Protein AF-A0A3C0VPL5-F1 (afdb_monomer)

Nearest PDB structures (foldseek):
  8ia0-assembly1_LR  TM=3.038E-01  e=7.362E+00  Thermochaetoides thermophila DSM 1495

Solvent-accessible surface area (backbone atoms only — not comparable to full-atom values): 7145 Å² total; per-residue (Å²): 137,87,88,87,83,89,86,77,88,81,82,85,89,83,83,65,52,64,74,54,61,60,71,57,51,51,52,33,36,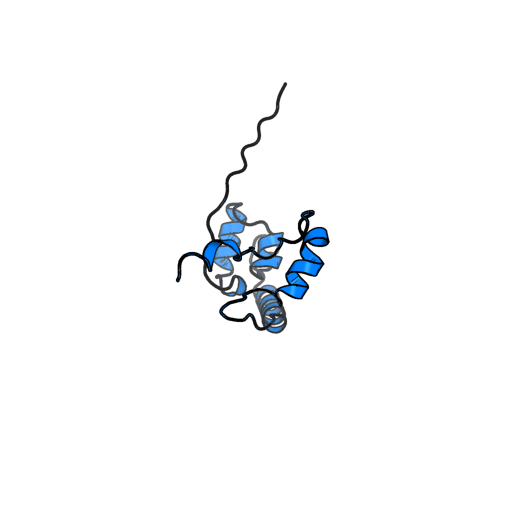78,67,68,77,34,51,74,64,50,34,36,75,60,34,25,34,38,71,55,97,91,38,76,39,63,70,59,17,52,52,43,36,52,51,54,58,71,70,52,73,89,73,62,97,73,77,85,72,71,58,71,70,56,52,41,71,42,28,39,82,77,71,74,40,78,54,83,75,80,87,82,56,77,80,65,65,71,79,79,121

pLDDT: mean 90.23, std 11.05, range [39.78, 98.56]

Structure (mmCIF, N/CA/C/O backbone):
data_AF-A0A3C0VPL5-F1
#
_entry.id   AF-A0A3C0VPL5-F1
#
loop_
_atom_site.group_PDB
_atom_site.id
_atom_site.type_symbol
_atom_site.label_atom_id
_atom_site.label_alt_id
_atom_site.label_comp_id
_atom_site.label_asym_id
_atom_site.label_entity_id
_atom_site.label_seq_id
_atom_site.pdbx_PDB_ins_code
_atom_site.Cartn_x
_atom_site.Cartn_y
_atom_site.Cartn_z
_atom_site.occupancy
_atom_site.B_iso_or_equiv
_atom_site.auth_seq_id
_atom_site.auth_comp_id
_atom_site.auth_asym_id
_atom_site.auth_atom_id
_atom_site.pdbx_PDB_model_num
ATOM 1 N N . GLY A 1 1 ? 23.841 10.858 24.682 1.00 82.88 1 GLY A N 1
ATOM 2 C CA . GLY A 1 1 ? 23.322 9.485 24.765 1.00 82.88 1 GLY A CA 1
ATOM 3 C C . GLY A 1 1 ? 22.761 9.157 23.408 1.00 82.88 1 GLY A C 1
ATOM 4 O O . GLY A 1 1 ? 22.145 10.043 22.826 1.00 82.88 1 GLY A O 1
ATOM 5 N N . ASP A 1 2 ? 23.015 7.952 22.909 1.00 91.94 2 ASP A N 1
ATOM 6 C CA . ASP A 1 2 ? 22.796 7.619 21.497 1.00 91.94 2 ASP A CA 1
ATOM 7 C C . ASP A 1 2 ? 21.464 6.882 21.301 1.00 91.94 2 ASP A C 1
ATOM 9 O O . ASP A 1 2 ? 21.015 6.151 22.185 1.00 91.94 2 ASP A O 1
ATOM 13 N N . PHE A 1 3 ? 20.825 7.085 20.146 1.00 91.38 3 PHE A N 1
ATOM 14 C CA . PHE A 1 3 ? 19.572 6.434 19.762 1.00 91.38 3 PHE A CA 1
ATOM 15 C C . PHE A 1 3 ? 19.849 5.390 18.678 1.00 91.38 3 PHE A C 1
ATOM 17 O O . PHE A 1 3 ? 20.333 5.732 17.600 1.00 91.38 3 PHE A O 1
ATOM 24 N N . LEU A 1 4 ? 19.536 4.124 18.960 1.00 88.00 4 LEU A N 1
ATOM 25 C CA . LEU A 1 4 ? 19.576 3.047 17.972 1.00 88.00 4 LEU A CA 1
ATOM 26 C C . LEU A 1 4 ? 18.149 2.684 17.549 1.00 88.00 4 LEU A C 1
ATOM 28 O O . LEU A 1 4 ? 17.303 2.404 18.396 1.00 88.00 4 LEU A O 1
ATOM 32 N N . SER A 1 5 ? 17.912 2.652 16.237 1.00 92.62 5 SER A N 1
ATOM 33 C CA . SER A 1 5 ? 16.656 2.219 15.620 1.00 92.62 5 SER A CA 1
ATOM 34 C C . SER A 1 5 ? 16.910 1.023 14.710 1.00 92.62 5 SER A C 1
ATOM 36 O O . SER A 1 5 ? 17.849 1.038 13.913 1.00 92.62 5 SER A O 1
ATOM 38 N N . PHE A 1 6 ? 16.066 -0.001 14.822 1.00 87.88 6 PHE A N 1
ATOM 39 C CA . PHE A 1 6 ? 16.106 -1.185 13.972 1.00 87.88 6 PHE A CA 1
ATOM 40 C C . PHE A 1 6 ? 14.897 -1.170 13.043 1.00 87.88 6 PHE A C 1
ATOM 42 O O . PHE A 1 6 ? 13.758 -1.200 13.501 1.00 87.88 6 PHE A O 1
ATOM 49 N N . ASN A 1 7 ? 15.158 -1.145 11.739 1.00 91.19 7 ASN A N 1
ATOM 50 C CA . ASN A 1 7 ? 14.143 -1.280 10.704 1.00 91.19 7 ASN A CA 1
ATOM 51 C C . ASN A 1 7 ? 14.474 -2.525 9.873 1.00 91.19 7 ASN A C 1
ATOM 53 O O . ASN A 1 7 ? 15.528 -2.583 9.239 1.00 91.19 7 ASN A O 1
ATOM 57 N N . THR A 1 8 ? 13.611 -3.537 9.930 1.00 92.56 8 THR A N 1
ATOM 58 C CA . THR A 1 8 ? 13.779 -4.794 9.191 1.00 92.56 8 THR A CA 1
ATOM 59 C C . THR A 1 8 ? 12.762 -4.883 8.062 1.00 92.56 8 THR A C 1
ATOM 61 O O . THR A 1 8 ? 11.631 -4.426 8.204 1.00 92.56 8 THR A O 1
ATOM 64 N N . GLY A 1 9 ? 13.138 -5.519 6.952 1.00 89.94 9 GLY A N 1
ATOM 65 C CA . GLY A 1 9 ? 12.222 -5.750 5.835 1.00 89.94 9 GLY A CA 1
ATOM 66 C C . GLY A 1 9 ? 11.065 -6.688 6.200 1.00 89.94 9 GLY A C 1
ATOM 67 O O . GLY A 1 9 ? 11.233 -7.612 6.997 1.00 89.94 9 GLY A O 1
ATOM 68 N N . GLY A 1 10 ? 9.899 -6.450 5.597 1.00 89.44 10 GLY A N 1
ATOM 69 C CA . GLY A 1 10 ? 8.753 -7.362 5.632 1.00 89.44 10 GLY A CA 1
ATOM 70 C C . GLY A 1 10 ? 8.778 -8.398 4.499 1.00 89.44 10 GLY A C 1
ATOM 71 O O . GLY A 1 10 ? 9.699 -8.435 3.684 1.00 89.44 10 GLY A O 1
ATOM 72 N N . GLY A 1 11 ? 7.743 -9.240 4.438 1.00 93.06 11 GLY A N 1
ATOM 73 C CA . GLY A 1 11 ? 7.507 -10.155 3.315 1.00 93.06 11 GLY A CA 1
ATOM 74 C C . GLY A 1 11 ? 6.753 -9.496 2.152 1.00 93.06 11 GLY A C 1
ATOM 75 O O . GLY A 1 11 ? 6.134 -8.447 2.316 1.00 93.06 11 GLY A O 1
ATOM 76 N N . GLY A 1 12 ? 6.777 -10.131 0.976 1.00 91.81 12 GLY A N 1
ATOM 77 C CA . GLY A 1 12 ? 5.980 -9.710 -0.182 1.00 91.81 12 GLY A CA 1
ATOM 78 C C . GLY A 1 12 ? 4.506 -10.123 -0.073 1.00 91.81 12 GLY A C 1
ATOM 79 O O . GLY A 1 12 ? 4.185 -11.169 0.490 1.00 91.81 12 GLY A O 1
ATOM 80 N N . GLY A 1 13 ? 3.607 -9.307 -0.629 1.00 90.44 13 GLY A N 1
ATOM 81 C CA . GLY A 1 13 ? 2.175 -9.612 -0.727 1.00 90.44 13 GLY A CA 1
ATOM 82 C C . GLY A 1 13 ? 1.825 -10.491 -1.934 1.00 90.44 13 GLY A C 1
ATOM 83 O O . GLY A 1 13 ? 2.588 -10.582 -2.894 1.00 90.44 13 GLY A O 1
ATOM 84 N N . VAL A 1 14 ? 0.644 -11.118 -1.903 1.00 90.88 14 VAL A N 1
ATOM 85 C CA . VAL A 1 14 ? 0.107 -11.938 -3.004 1.00 90.88 14 VAL A CA 1
ATOM 86 C C . VAL A 1 14 ? -1.308 -11.481 -3.352 1.00 90.88 14 VAL A C 1
ATOM 88 O O . VAL A 1 14 ? -2.145 -11.314 -2.467 1.00 90.88 14 VAL A O 1
ATOM 91 N N . GLY A 1 15 ? -1.587 -11.347 -4.651 1.00 90.81 15 GLY A N 1
ATOM 92 C CA . GLY A 1 15 ? -2.911 -11.005 -5.171 1.00 90.81 15 GLY A CA 1
ATOM 93 C C . GLY A 1 15 ? -3.201 -9.502 -5.213 1.00 90.81 15 GLY A C 1
ATOM 94 O O . GLY A 1 15 ? -2.357 -8.667 -4.895 1.00 90.81 15 GLY A O 1
ATOM 95 N N . ALA A 1 16 ? -4.411 -9.154 -5.658 1.00 91.44 16 ALA A N 1
ATOM 96 C CA . ALA A 1 16 ? -4.843 -7.764 -5.764 1.00 91.44 16 ALA A CA 1
ATOM 97 C C . ALA A 1 16 ? -5.300 -7.230 -4.390 1.00 91.44 16 ALA A C 1
ATOM 99 O O . ALA A 1 16 ? -6.228 -7.803 -3.813 1.00 91.44 16 ALA A O 1
ATOM 100 N N . PRO A 1 17 ? -4.745 -6.113 -3.883 1.00 95.31 17 PRO A N 1
ATOM 101 C CA . PRO A 1 17 ? -5.094 -5.589 -2.559 1.00 95.31 17 PRO A CA 1
ATOM 102 C C . PRO A 1 17 ? -6.592 -5.326 -2.348 1.00 95.31 17 PRO A C 1
ATOM 104 O O . PRO A 1 17 ? -7.140 -5.687 -1.309 1.00 95.31 17 PRO A O 1
ATOM 107 N N . LEU A 1 18 ? -7.283 -4.800 -3.367 1.00 96.31 18 LEU A N 1
ATOM 108 C CA . LEU A 1 18 ? -8.722 -4.493 -3.318 1.00 96.31 18 LEU A CA 1
ATOM 109 C C . LEU A 1 18 ? -9.617 -5.730 -3.119 1.00 96.31 18 LEU A C 1
ATOM 111 O O . LEU A 1 18 ? -10.794 -5.591 -2.809 1.00 96.31 18 LEU A O 1
ATOM 115 N N . THR A 1 19 ? -9.072 -6.938 -3.304 1.00 95.56 19 THR A N 1
ATOM 116 C CA . THR A 1 19 ? -9.809 -8.202 -3.135 1.00 95.56 19 THR A CA 1
ATOM 117 C C . THR A 1 19 ? -9.705 -8.779 -1.723 1.00 95.56 19 THR A C 1
ATOM 119 O O . THR A 1 19 ? -10.378 -9.759 -1.414 1.00 95.56 19 THR A O 1
ATOM 122 N N . ARG A 1 20 ? -8.887 -8.186 -0.840 1.00 97.19 20 ARG A N 1
ATOM 123 C CA . ARG A 1 20 ? -8.791 -8.618 0.561 1.00 97.19 20 ARG A CA 1
ATOM 124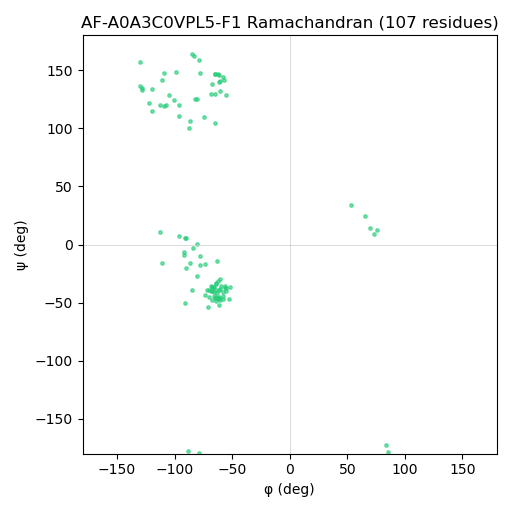 C C . ARG A 1 20 ? -10.102 -8.322 1.298 1.00 97.19 20 ARG A C 1
ATOM 126 O O . ARG A 1 20 ? -10.676 -7.246 1.141 1.00 97.19 20 ARG A O 1
ATOM 133 N N . GLU A 1 21 ? -10.565 -9.257 2.123 1.00 97.75 21 GLU A N 1
ATOM 134 C CA . GLU A 1 21 ? -11.752 -9.079 2.976 1.00 97.75 21 GLU A CA 1
ATOM 135 C C . GLU A 1 21 ? -11.599 -7.836 3.871 1.00 97.75 21 GLU A C 1
ATOM 137 O O . GLU A 1 21 ? -10.582 -7.696 4.555 1.00 97.75 21 GLU A O 1
ATOM 142 N N . ALA A 1 22 ? -12.596 -6.945 3.880 1.00 98.12 22 ALA A N 1
ATOM 143 C CA . ALA A 1 22 ? -12.522 -5.683 4.623 1.00 98.12 22 ALA A CA 1
ATOM 144 C C . ALA A 1 22 ? -12.361 -5.910 6.137 1.00 98.12 22 ALA A C 1
ATOM 146 O O . ALA A 1 22 ? -11.517 -5.277 6.765 1.00 98.12 22 ALA A O 1
ATOM 147 N N . ASP A 1 23 ? -13.051 -6.907 6.694 1.00 97.88 23 ASP A N 1
ATOM 148 C CA . ASP A 1 23 ? -12.926 -7.288 8.108 1.00 97.88 23 ASP A CA 1
ATOM 149 C C . ASP A 1 23 ? -11.522 -7.766 8.484 1.00 97.88 23 ASP A C 1
ATOM 15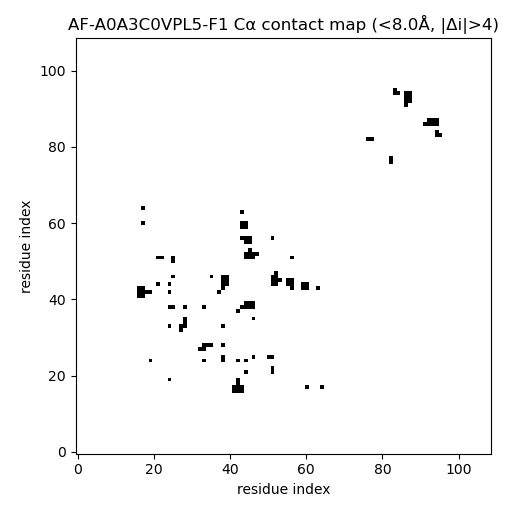1 O O . ASP A 1 23 ? -11.078 -7.599 9.621 1.00 97.88 23 ASP A O 1
ATOM 155 N N . ARG A 1 24 ? -10.794 -8.384 7.545 1.00 98.19 24 ARG A N 1
ATOM 156 C CA . ARG A 1 24 ? -9.394 -8.757 7.782 1.00 98.19 24 ARG A CA 1
ATOM 157 C C . ARG A 1 24 ? -8.499 -7.532 7.799 1.00 98.19 24 ARG A C 1
ATOM 159 O O . ARG A 1 24 ? -7.609 -7.472 8.634 1.00 98.19 24 ARG A O 1
ATOM 166 N N . VAL A 1 25 ? -8.756 -6.563 6.923 1.00 98.31 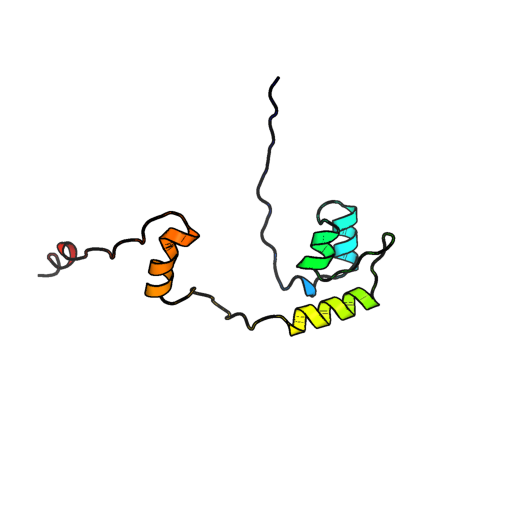25 VAL A N 1
ATOM 167 C CA . VAL A 1 25 ? -8.029 -5.287 6.925 1.00 98.31 25 VAL A CA 1
ATOM 168 C C . VAL A 1 25 ? -8.285 -4.530 8.226 1.00 98.31 25 VAL A C 1
ATOM 170 O O . VAL A 1 25 ? -7.331 -4.041 8.817 1.00 98.31 25 VAL A O 1
ATOM 173 N N . LEU A 1 26 ? -9.524 -4.500 8.728 1.00 98.44 26 LEU A N 1
ATOM 174 C CA . LEU A 1 26 ? -9.826 -3.912 10.037 1.00 98.44 26 LEU A CA 1
ATOM 175 C C . LEU A 1 26 ? -9.028 -4.596 11.157 1.00 98.44 26 LEU A C 1
ATOM 177 O O . LEU A 1 26 ? -8.366 -3.915 11.929 1.00 98.44 26 LEU A O 1
ATOM 181 N N . LYS A 1 27 ? -8.982 -5.935 11.188 1.00 98.44 27 LYS A N 1
ATOM 182 C CA . LYS A 1 27 ? -8.151 -6.673 12.160 1.00 98.44 27 LYS A CA 1
ATOM 183 C C . LYS A 1 27 ? -6.661 -6.352 12.037 1.00 98.44 27 LYS A C 1
ATOM 185 O O . LYS A 1 27 ? -5.971 -6.280 13.053 1.00 98.44 27 LYS A O 1
ATOM 190 N N . ASP A 1 28 ? -6.157 -6.181 10.816 1.00 97.88 28 ASP A N 1
ATOM 191 C CA . ASP A 1 28 ? -4.765 -5.797 10.570 1.00 97.88 28 ASP A CA 1
ATOM 192 C C . ASP A 1 28 ? -4.486 -4.374 11.098 1.00 97.88 28 ASP A C 1
ATOM 194 O O . ASP A 1 28 ? -3.415 -4.127 11.658 1.00 97.88 28 ASP A O 1
ATOM 198 N N . VAL A 1 29 ? -5.458 -3.461 10.977 1.00 98.25 29 VAL A N 1
ATOM 199 C CA . VAL A 1 29 ? -5.400 -2.102 11.540 1.00 98.25 29 VAL A CA 1
ATOM 200 C C . VAL A 1 29 ? -5.437 -2.129 13.063 1.00 98.25 29 VAL A C 1
ATOM 202 O O . VAL A 1 29 ? -4.574 -1.531 13.703 1.00 98.25 29 VAL A O 1
ATOM 205 N N . ASP A 1 30 ? -6.363 -2.885 13.647 1.00 98.06 30 ASP A N 1
ATOM 206 C CA . ASP A 1 30 ? -6.467 -3.059 15.098 1.00 98.06 30 ASP A CA 1
ATOM 207 C C . ASP A 1 30 ? -5.191 -3.683 15.691 1.00 98.06 30 ASP A C 1
ATOM 209 O O . ASP A 1 30 ? -4.816 -3.401 16.828 1.00 98.06 30 ASP A O 1
ATOM 213 N N . SER A 1 31 ? -4.489 -4.504 14.902 1.00 97.25 31 SER A N 1
ATOM 214 C CA . SER A 1 31 ? -3.210 -5.126 15.270 1.00 97.25 31 SER A CA 1
ATOM 215 C C . SER A 1 31 ? -1.990 -4.228 15.017 1.00 97.25 31 SER A C 1
ATOM 217 O O . SER A 1 31 ? -0.866 -4.638 15.308 1.00 97.25 31 SER A O 1
ATOM 219 N N . GLY A 1 32 ? -2.174 -3.032 14.449 1.00 96.19 32 GLY A N 1
ATOM 220 C CA . GLY A 1 32 ? -1.092 -2.103 14.108 1.00 96.19 32 GLY A CA 1
ATOM 221 C C . GLY A 1 32 ? -0.197 -2.560 12.950 1.00 96.19 32 GLY A C 1
ATOM 222 O O . GLY A 1 32 ? 0.886 -2.010 12.761 1.00 96.19 32 GLY A O 1
ATOM 223 N N . LEU A 1 33 ? -0.624 -3.564 12.178 1.00 95.88 33 LEU A N 1
ATOM 224 C CA . LEU A 1 33 ? 0.103 -4.067 11.007 1.00 95.88 33 LEU A CA 1
ATOM 225 C C . LEU A 1 33 ? -0.133 -3.191 9.772 1.00 95.88 33 LEU A C 1
ATOM 227 O O . LEU A 1 33 ? 0.702 -3.139 8.871 1.00 95.88 33 LEU A O 1
ATOM 231 N N . VAL A 1 34 ? -1.283 -2.518 9.729 1.00 97.31 34 VAL A N 1
ATOM 232 C CA . VAL A 1 34 ? -1.724 -1.630 8.650 1.00 97.31 34 VAL A CA 1
ATOM 233 C C . VAL A 1 34 ? -2.184 -0.313 9.278 1.00 97.31 34 VAL A C 1
ATOM 235 O O . VAL A 1 34 ? -2.865 -0.313 10.298 1.00 97.31 34 VAL A O 1
ATOM 238 N N . SER A 1 35 ? -1.810 0.828 8.701 1.00 97.56 35 SER A N 1
ATOM 239 C CA . SER A 1 35 ? -2.336 2.126 9.143 1.00 97.56 35 SER A CA 1
ATOM 240 C C . SER A 1 35 ? -3.743 2.370 8.582 1.00 97.56 35 SER A C 1
ATOM 242 O O . SER A 1 35 ? -4.116 1.800 7.558 1.00 97.56 35 SER A O 1
ATOM 244 N N . LEU A 1 36 ? -4.520 3.264 9.205 1.00 97.69 36 LEU A N 1
ATOM 245 C CA . LEU A 1 36 ? -5.824 3.688 8.663 1.00 97.69 36 LEU A CA 1
ATOM 246 C C . LEU A 1 36 ? -5.705 4.252 7.236 1.00 97.69 36 LEU A C 1
ATOM 248 O O . LEU A 1 36 ? -6.551 3.985 6.388 1.00 97.69 36 LEU A O 1
ATOM 252 N N . GLU A 1 37 ? -4.628 4.988 6.967 1.00 98.12 37 GLU A N 1
ATOM 253 C CA . GLU A 1 37 ? -4.305 5.514 5.638 1.00 98.12 37 GLU A CA 1
ATOM 254 C C . GLU A 1 37 ? -4.039 4.379 4.640 1.00 98.12 37 GLU A C 1
ATOM 256 O O . GLU A 1 37 ? -4.673 4.313 3.592 1.00 98.12 37 GLU A O 1
ATOM 261 N N . ALA A 1 38 ? -3.201 3.401 5.002 1.00 97.44 38 ALA A N 1
ATOM 262 C CA . ALA A 1 38 ? -2.925 2.249 4.147 1.00 97.44 38 ALA A CA 1
ATOM 263 C C . ALA A 1 38 ? -4.171 1.375 3.907 1.00 97.44 38 ALA A C 1
ATOM 265 O O . ALA A 1 38 ? -4.331 0.820 2.817 1.00 97.44 38 ALA A O 1
ATOM 266 N N . ALA A 1 39 ? -5.075 1.264 4.887 1.00 98.19 39 ALA A N 1
ATOM 267 C CA . ALA A 1 39 ? -6.364 0.600 4.704 1.00 98.19 39 ALA A CA 1
ATOM 268 C C . ALA A 1 39 ? -7.177 1.259 3.577 1.00 98.19 39 ALA A C 1
ATOM 270 O O . ALA A 1 39 ? -7.683 0.553 2.700 1.00 98.19 39 ALA A O 1
ATOM 271 N N . ASN A 1 40 ? -7.219 2.593 3.540 1.00 98.12 40 ASN A N 1
ATOM 272 C CA . ASN A 1 40 ? -7.912 3.352 2.502 1.00 98.12 40 ASN A CA 1
ATOM 273 C C . ASN A 1 40 ? -7.188 3.281 1.147 1.00 98.12 40 ASN A C 1
ATOM 275 O O . ASN A 1 40 ? -7.768 2.874 0.138 1.00 98.12 40 ASN A O 1
ATOM 279 N N . ASP A 1 41 ? -5.901 3.617 1.124 1.00 97.06 41 ASP A N 1
ATOM 280 C CA . ASP A 1 41 ? -5.171 3.838 -0.120 1.00 97.06 41 ASP A CA 1
ATOM 281 C C . ASP A 1 41 ? -4.855 2.543 -0.859 1.00 97.06 41 ASP A C 1
ATOM 283 O O . ASP A 1 41 ? -5.045 2.460 -2.078 1.00 97.06 41 ASP A O 1
ATOM 287 N N . ILE A 1 42 ? -4.412 1.523 -0.122 1.00 96.38 42 ILE A N 1
ATOM 288 C CA . ILE A 1 42 ? -3.933 0.263 -0.692 1.00 96.38 42 ILE A CA 1
ATOM 289 C C . ILE A 1 42 ? -5.084 -0.732 -0.815 1.00 96.38 42 ILE A C 1
ATOM 291 O O . ILE A 1 42 ? -5.296 -1.307 -1.882 1.00 96.38 42 ILE A O 1
ATOM 295 N N . TYR A 1 43 ? -5.843 -0.942 0.263 1.00 97.62 43 TYR A N 1
ATOM 296 C CA . TYR A 1 43 ? -6.894 -1.965 0.302 1.00 97.62 43 TYR A CA 1
ATOM 297 C C . TYR A 1 43 ? -8.278 -1.453 -0.117 1.00 97.62 43 TYR A C 1
ATOM 299 O O . TYR A 1 43 ? -9.200 -2.261 -0.301 1.00 97.62 43 TYR A O 1
ATOM 307 N N . GLY A 1 44 ? -8.438 -0.136 -0.281 1.00 97.94 44 GLY A N 1
ATOM 308 C CA . GLY A 1 44 ? -9.721 0.482 -0.608 1.00 97.94 44 GLY A CA 1
ATOM 309 C C . GLY A 1 44 ? -10.761 0.323 0.499 1.00 97.94 44 GLY A C 1
ATOM 310 O O . GLY A 1 44 ? -11.943 0.297 0.189 1.00 97.94 44 GLY A O 1
ATOM 311 N N . VAL A 1 45 ? -10.341 0.131 1.753 1.00 98.56 45 VAL A N 1
ATOM 312 C CA . VAL A 1 45 ? -11.230 -0.080 2.903 1.00 98.56 45 VAL A CA 1
ATOM 313 C C . VAL A 1 45 ? -11.369 1.217 3.679 1.00 98.56 45 VAL A C 1
ATOM 315 O O . VAL A 1 45 ? -10.382 1.803 4.121 1.00 98.56 45 VAL A O 1
ATOM 318 N N . VAL A 1 46 ? -12.609 1.652 3.867 1.00 98.38 46 VAL A N 1
ATOM 319 C CA . VAL A 1 46 ? -12.936 2.841 4.650 1.00 98.38 46 VAL A CA 1
ATOM 320 C C . VAL A 1 46 ? -13.300 2.399 6.061 1.00 98.38 46 VAL A C 1
ATOM 322 O O . VAL A 1 46 ? -14.230 1.619 6.250 1.00 98.38 46 VAL A O 1
ATOM 325 N N . ILE A 1 47 ? -12.552 2.883 7.053 1.00 98.00 47 ILE A N 1
ATOM 326 C CA . ILE A 1 47 ? -12.806 2.609 8.470 1.00 98.00 47 ILE A CA 1
ATOM 327 C C . ILE A 1 47 ? -13.231 3.913 9.134 1.00 98.00 47 ILE A C 1
ATOM 329 O O . ILE A 1 47 ? -12.474 4.884 9.156 1.00 98.00 47 ILE A O 1
ATOM 333 N N . ALA A 1 48 ? -14.436 3.924 9.694 1.00 95.12 48 ALA A N 1
ATOM 334 C CA . ALA A 1 48 ? -15.004 5.058 10.405 1.00 95.12 48 ALA A CA 1
ATOM 335 C C . ALA A 1 48 ? -15.507 4.597 11.774 1.00 95.12 48 ALA A C 1
ATOM 337 O O . ALA A 1 48 ? -16.184 3.579 11.894 1.00 95.12 48 ALA A O 1
ATOM 338 N N . ASN A 1 49 ? -15.172 5.346 12.828 1.00 94.12 49 ASN A N 1
ATOM 339 C CA . ASN A 1 49 ? -15.576 5.031 14.206 1.00 94.12 49 ASN A CA 1
ATOM 340 C C . ASN A 1 49 ? -15.215 3.597 14.655 1.00 94.12 49 ASN A C 1
ATOM 342 O O . ASN A 1 49 ? -15.956 2.980 15.416 1.00 94.12 49 ASN A O 1
ATOM 346 N N . GLY A 1 50 ? -14.083 3.065 14.179 1.00 94.25 50 GLY A N 1
ATOM 347 C CA . GLY A 1 50 ? -13.606 1.721 14.530 1.00 94.25 50 GLY A CA 1
ATOM 348 C C . GLY A 1 50 ? -14.344 0.571 13.835 1.00 94.25 50 GLY A C 1
ATOM 349 O O . GLY A 1 50 ? -14.179 -0.575 14.236 1.00 94.25 50 GLY A O 1
ATOM 350 N N . ALA A 1 51 ? -15.151 0.855 12.812 1.00 97.56 51 ALA A N 1
ATOM 351 C CA . ALA A 1 51 ? -15.840 -0.152 12.014 1.00 97.56 51 ALA A CA 1
ATOM 352 C C . ALA A 1 51 ? -15.624 0.093 10.517 1.00 97.56 51 ALA A C 1
ATOM 354 O O . ALA A 1 51 ? -15.336 1.214 10.092 1.00 97.56 51 ALA A O 1
ATOM 355 N N . VAL A 1 52 ? -15.771 -0.962 9.717 1.00 98.19 52 VAL A N 1
ATOM 356 C CA . VAL A 1 52 ? -15.785 -0.845 8.255 1.00 98.19 52 VAL A CA 1
ATOM 357 C C . VAL A 1 52 ? -17.058 -0.119 7.822 1.00 98.19 52 VAL A C 1
ATOM 359 O O . VAL A 1 52 ? -18.160 -0.502 8.208 1.00 98.19 52 VAL A O 1
ATOM 362 N N . ASP A 1 53 ? -16.906 0.909 6.992 1.00 98.19 53 ASP A N 1
ATOM 363 C CA . ASP A 1 53 ? -18.005 1.491 6.226 1.00 98.19 53 ASP A CA 1
ATOM 364 C C . ASP A 1 53 ? -18.129 0.713 4.911 1.00 98.19 53 ASP A C 1
ATOM 366 O O . ASP A 1 53 ? -17.332 0.897 3.985 1.00 98.19 53 ASP A O 1
ATOM 370 N N . GLU A 1 54 ? -19.085 -0.216 4.856 1.00 97.62 54 GLU A N 1
ATOM 371 C CA . GLU A 1 54 ? -19.277 -1.103 3.705 1.00 97.62 54 GLU A CA 1
ATOM 372 C C . GLU A 1 54 ? -19.602 -0.320 2.430 1.00 97.62 54 GLU A C 1
ATOM 374 O O . GLU A 1 54 ? -18.971 -0.538 1.397 1.00 97.62 54 GLU A O 1
ATOM 379 N N . ALA A 1 55 ? -20.518 0.648 2.511 1.00 97.75 55 ALA A N 1
ATOM 380 C CA . ALA A 1 55 ? -20.958 1.419 1.353 1.00 97.75 55 ALA A CA 1
ATOM 381 C C . ALA A 1 55 ? -19.820 2.281 0.784 1.00 97.75 55 ALA A C 1
ATOM 383 O O . ALA A 1 55 ? -19.598 2.307 -0.430 1.00 97.75 55 ALA A O 1
ATOM 384 N N . ALA A 1 56 ? -19.062 2.957 1.652 1.00 97.75 56 ALA A N 1
ATOM 385 C CA . ALA A 1 56 ? -17.914 3.747 1.223 1.00 97.75 56 ALA A CA 1
ATOM 386 C C . ALA A 1 56 ? -16.776 2.861 0.686 1.00 97.75 56 ALA A C 1
ATOM 388 O O . ALA A 1 56 ? -16.122 3.223 -0.292 1.00 97.75 56 ALA A O 1
ATOM 389 N N . THR A 1 57 ? -16.567 1.682 1.280 1.00 98.12 57 THR A N 1
ATOM 390 C CA . THR A 1 57 ? -15.581 0.691 0.820 1.00 98.12 57 THR A CA 1
ATOM 391 C C . THR A 1 57 ? -15.924 0.158 -0.570 1.00 98.12 57 THR A C 1
ATOM 393 O O . THR A 1 57 ? -15.051 0.086 -1.435 1.00 98.12 57 THR A O 1
ATOM 396 N N . GLU A 1 58 ? -17.185 -0.192 -0.82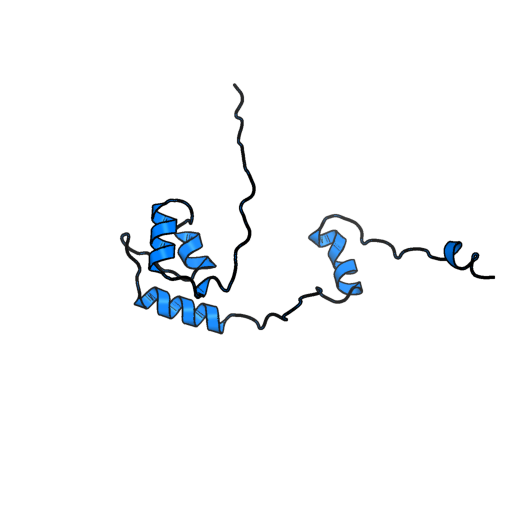4 1.00 97.69 58 GLU A N 1
ATOM 397 C CA . GLU A 1 58 ? -17.637 -0.651 -2.141 1.00 97.69 58 GLU A CA 1
ATOM 398 C C . GLU A 1 58 ? -17.457 0.428 -3.211 1.00 97.69 58 GLU A C 1
ATOM 400 O O . GLU A 1 58 ? -16.891 0.152 -4.273 1.00 97.69 58 GLU A O 1
ATOM 405 N N . ALA A 1 59 ? -17.866 1.666 -2.916 1.00 97.75 59 ALA A N 1
ATOM 406 C CA . ALA A 1 59 ? -17.706 2.796 -3.827 1.00 97.75 59 ALA A CA 1
ATOM 407 C C . ALA A 1 59 ? -16.227 3.061 -4.153 1.00 97.75 59 ALA A C 1
ATOM 409 O O . ALA A 1 59 ? -15.854 3.148 -5.325 1.00 97.75 59 ALA A O 1
ATOM 410 N N . LEU A 1 60 ? -15.369 3.106 -3.128 1.00 97.44 60 LEU A N 1
ATOM 411 C CA . LEU A 1 60 ? -13.937 3.349 -3.290 1.00 97.44 60 LEU A CA 1
ATOM 412 C C . LEU A 1 60 ? -13.252 2.227 -4.077 1.00 97.44 60 LEU A C 1
ATOM 414 O O . LEU A 1 60 ? -12.386 2.479 -4.916 1.00 97.44 60 LEU A O 1
ATOM 418 N N . ARG A 1 61 ? -13.636 0.970 -3.837 1.00 97.56 61 ARG A N 1
ATOM 419 C CA . ARG A 1 61 ? -13.103 -0.175 -4.586 1.00 97.56 61 ARG A CA 1
ATOM 420 C C . ARG A 1 61 ? -13.550 -0.166 -6.037 1.00 97.56 61 ARG A C 1
ATOM 422 O O . ARG A 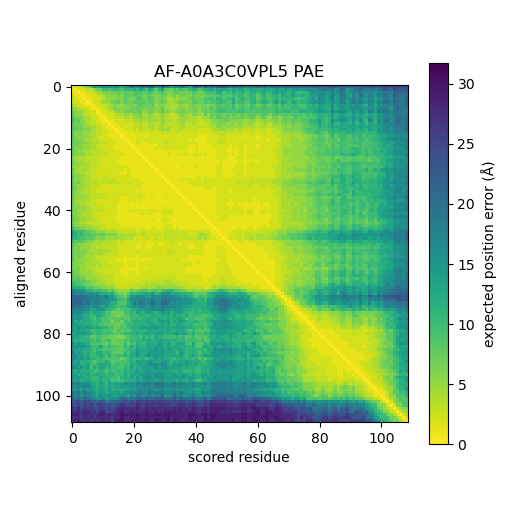1 61 ? -12.725 -0.465 -6.897 1.00 97.56 61 ARG A O 1
ATOM 429 N N . ALA A 1 62 ? -14.803 0.185 -6.315 1.00 96.12 62 ALA A N 1
ATOM 430 C CA . ALA A 1 62 ? -15.295 0.326 -7.681 1.00 96.12 62 ALA A CA 1
ATOM 431 C C . ALA A 1 62 ? -14.528 1.424 -8.435 1.00 96.12 62 ALA A C 1
ATOM 433 O O . ALA A 1 62 ? -14.068 1.193 -9.552 1.00 96.12 62 ALA A O 1
ATOM 434 N N . GLU A 1 63 ? -14.309 2.575 -7.797 1.00 95.81 63 GLU A N 1
ATOM 435 C CA . GLU A 1 63 ? -13.517 3.674 -8.354 1.00 95.81 63 GLU A CA 1
ATOM 436 C C . GLU A 1 63 ? -12.065 3.250 -8.627 1.00 95.81 63 GLU A C 1
ATOM 438 O O . GLU A 1 63 ? -11.568 3.383 -9.747 1.00 95.81 63 GLU A O 1
ATOM 443 N N . LYS A 1 64 ? -11.379 2.674 -7.630 1.00 93.56 64 LYS A N 1
ATOM 444 C CA . LYS A 1 64 ? -9.984 2.223 -7.776 1.00 93.56 64 LYS A CA 1
ATOM 445 C C . LYS A 1 64 ? -9.841 1.102 -8.807 1.00 93.56 64 LYS A C 1
ATOM 447 O O . LYS A 1 64 ? -8.828 1.044 -9.501 1.00 93.56 64 LYS A O 1
ATOM 452 N N . ALA A 1 65 ? -10.831 0.218 -8.925 1.00 91.12 65 ALA A N 1
ATOM 453 C CA . ALA A 1 65 ? -10.842 -0.823 -9.946 1.00 91.12 65 ALA A CA 1
ATOM 454 C C . ALA A 1 65 ? -11.023 -0.239 -11.354 1.00 91.12 65 ALA A C 1
ATOM 456 O O . ALA A 1 65 ? -10.337 -0.683 -12.272 1.00 91.12 65 ALA A O 1
ATOM 457 N N . ALA A 1 66 ? -11.885 0.769 -11.521 1.00 89.62 66 ALA A N 1
ATOM 458 C CA . ALA A 1 66 ? -12.081 1.459 -12.796 1.00 89.62 66 ALA A CA 1
ATOM 459 C C . ALA A 1 66 ? -10.839 2.255 -13.229 1.00 89.62 66 ALA A C 1
ATOM 461 O O . ALA A 1 66 ? -10.498 2.279 -14.408 1.00 89.62 66 ALA A O 1
ATOM 462 N N . ASN A 1 67 ? -10.127 2.849 -12.269 1.00 83.88 67 ASN A N 1
ATOM 463 C CA . ASN A 1 67 ? -8.898 3.606 -12.511 1.00 83.88 67 ASN A CA 1
ATOM 464 C C . ASN A 1 67 ? -7.651 2.720 -12.669 1.00 83.88 67 ASN A C 1
ATOM 466 O O . ASN A 1 67 ? -6.544 3.230 -12.859 1.00 83.88 67 ASN A O 1
ATOM 470 N N . LYS A 1 68 ? -7.791 1.392 -12.577 1.00 75.31 68 LYS A N 1
ATOM 471 C CA . LYS A 1 68 ? -6.655 0.484 -12.702 1.00 75.31 68 LYS A CA 1
ATOM 472 C C . LYS A 1 68 ? -6.230 0.389 -14.166 1.00 75.31 68 LYS A C 1
ATOM 474 O O . LYS A 1 68 ? -6.907 -0.233 -14.980 1.00 75.31 68 LYS A O 1
ATOM 479 N N . ALA A 1 69 ? -5.071 0.965 -14.477 1.00 69.62 69 ALA A N 1
ATOM 480 C CA . ALA A 1 69 ? -4.424 0.774 -15.768 1.00 69.62 69 ALA A CA 1
ATOM 481 C C . ALA A 1 69 ? -4.180 -0.722 -16.034 1.00 69.62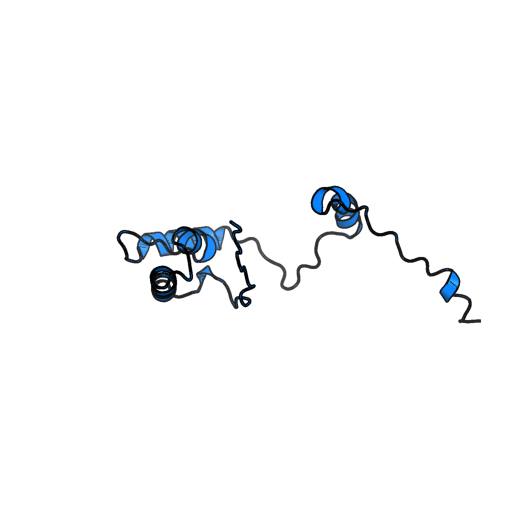 69 ALA A C 1
ATOM 483 O O . ALA A 1 69 ? -3.838 -1.488 -15.124 1.00 69.62 69 ALA A O 1
ATOM 484 N N . GLU A 1 70 ? -4.354 -1.137 -17.287 1.00 69.00 70 GLU A N 1
ATOM 485 C CA . GLU A 1 70 ? -4.088 -2.507 -17.709 1.00 69.00 70 GLU A CA 1
ATOM 486 C C . GLU A 1 70 ? -2.588 -2.802 -17.570 1.00 69.00 70 GLU A C 1
ATOM 488 O O . GLU A 1 70 ? -1.753 -2.328 -18.340 1.00 69.00 70 GLU A O 1
ATOM 493 N N . ALA A 1 71 ? -2.231 -3.565 -16.539 1.00 70.19 71 ALA A N 1
ATOM 494 C CA . ALA A 1 71 ? -0.860 -3.993 -16.323 1.00 70.19 71 ALA A CA 1
ATOM 495 C C . ALA A 1 71 ? -0.568 -5.224 -17.189 1.00 70.19 71 ALA A C 1
ATOM 497 O O . ALA A 1 71 ? -1.257 -6.242 -17.093 1.00 70.19 71 ALA A O 1
ATOM 498 N N . LYS A 1 72 ? 0.487 -5.146 -18.007 1.00 76.31 72 LYS A N 1
ATOM 499 C CA . LYS A 1 72 ? 1.033 -6.307 -18.722 1.00 76.31 72 LYS A CA 1
ATOM 500 C C . LYS A 1 72 ? 1.430 -7.389 -17.707 1.00 76.31 72 LYS A C 1
ATOM 502 O O . LYS A 1 72 ? 1.955 -7.066 -16.644 1.00 76.31 72 LYS A O 1
ATOM 507 N N . LEU A 1 73 ? 1.239 -8.667 -18.057 1.00 78.19 73 LEU A N 1
ATOM 508 C CA . LEU A 1 73 ? 1.638 -9.803 -17.205 1.00 78.19 73 LEU A CA 1
ATOM 509 C C . LEU A 1 73 ? 3.129 -9.747 -16.833 1.00 78.19 73 LEU A C 1
ATOM 511 O O . LEU A 1 73 ? 3.499 -10.047 -15.702 1.00 78.19 73 LEU A O 1
ATOM 515 N N . PHE A 1 74 ? 3.963 -9.319 -17.781 1.00 83.44 74 PHE A N 1
ATOM 516 C CA . PHE A 1 74 ? 5.349 -8.948 -17.543 1.00 83.44 74 PHE A CA 1
ATOM 517 C C . PHE A 1 74 ? 5.550 -7.507 -17.999 1.00 83.44 74 PHE A C 1
ATOM 519 O O . PHE A 1 74 ? 5.307 -7.178 -19.162 1.00 83.44 74 PHE A O 1
ATOM 526 N N . ASN A 1 75 ? 5.986 -6.653 -17.077 1.00 84.56 75 ASN A N 1
ATOM 527 C CA . ASN A 1 75 ? 6.472 -5.324 -17.401 1.00 84.56 75 ASN A CA 1
ATOM 528 C C . ASN A 1 75 ? 8.001 -5.385 -17.491 1.00 84.56 75 ASN A C 1
ATOM 530 O O . ASN A 1 75 ? 8.665 -5.598 -16.480 1.00 84.56 75 ASN A O 1
ATOM 534 N N . PHE A 1 76 ? 8.540 -5.235 -18.698 1.00 86.75 76 PHE A N 1
ATOM 535 C CA . PHE A 1 76 ? 9.986 -5.206 -18.940 1.00 86.75 76 PHE A CA 1
ATOM 536 C C . PHE A 1 76 ? 10.574 -3.787 -18.876 1.00 86.75 76 PHE A C 1
ATOM 538 O O . PHE A 1 76 ? 11.761 -3.617 -19.132 1.00 86.75 76 PHE A O 1
ATOM 545 N N . GLY A 1 77 ? 9.758 -2.797 -18.503 1.00 86.25 77 GLY A N 1
ATOM 546 C CA . GLY A 1 77 ? 10.092 -1.383 -18.601 1.00 86.25 77 GLY A CA 1
ATOM 547 C C . GLY A 1 77 ? 9.819 -0.823 -19.994 1.00 86.25 77 GLY A C 1
ATOM 548 O O . GLY A 1 77 ? 9.220 -1.489 -20.848 1.00 86.25 77 GLY A O 1
ATOM 549 N N . ASP A 1 78 ? 10.254 0.418 -20.179 1.00 88.50 78 ASP A N 1
ATOM 550 C CA . ASP A 1 78 ? 10.216 1.126 -21.454 1.00 88.50 78 ASP A CA 1
ATOM 551 C C . ASP A 1 78 ? 11.365 0.679 -22.374 1.00 88.50 78 ASP A C 1
ATOM 553 O O . ASP A 1 78 ? 12.165 -0.201 -22.041 1.00 88.50 78 ASP A O 1
ATOM 557 N N . GLU A 1 79 ? 11.448 1.268 -23.565 1.00 91.44 79 GLU A N 1
ATOM 558 C CA . GLU A 1 79 ? 12.510 0.957 -24.522 1.00 91.44 79 GLU A CA 1
ATOM 559 C C . GLU A 1 79 ? 13.898 1.295 -23.953 1.00 91.44 79 GLU A C 1
ATOM 561 O O . GLU A 1 79 ? 14.085 2.280 -23.239 1.00 91.44 79 GLU A O 1
ATOM 566 N N . LEU A 1 80 ? 14.914 0.500 -24.308 1.00 89.06 80 LEU A N 1
ATOM 567 C CA . LEU A 1 80 ? 16.259 0.613 -23.721 1.00 89.06 80 LEU A CA 1
ATOM 568 C C . LEU A 1 80 ? 16.870 2.017 -23.860 1.00 89.06 80 LEU A C 1
ATOM 570 O O . LEU A 1 80 ? 17.586 2.469 -22.969 1.00 89.06 80 LEU A O 1
ATOM 574 N N . GLU A 1 81 ? 16.606 2.697 -24.973 1.00 90.69 81 GLU A N 1
ATOM 575 C CA . GLU A 1 81 ? 17.092 4.060 -25.207 1.00 90.69 81 GLU A CA 1
ATOM 576 C C . GLU A 1 81 ? 16.425 5.084 -24.279 1.00 90.69 81 GLU A C 1
ATOM 578 O O . GLU A 1 81 ? 17.091 5.996 -23.794 1.00 90.69 81 GLU A O 1
ATOM 583 N N . GLU A 1 82 ? 15.142 4.901 -23.969 1.00 93.12 82 GLU A N 1
ATOM 584 C CA . GLU A 1 82 ? 14.407 5.742 -23.021 1.00 93.12 82 GLU A CA 1
ATOM 585 C C . GLU A 1 82 ? 14.896 5.505 -21.589 1.00 93.12 82 GLU A C 1
ATOM 587 O O . GLU A 1 82 ? 15.240 6.451 -20.879 1.00 93.12 82 GLU A O 1
ATOM 592 N N . LEU A 1 83 ? 15.072 4.236 -21.206 1.00 91.81 83 LEU A N 1
ATOM 593 C CA . LEU A 1 83 ? 15.658 3.866 -19.915 1.00 91.81 83 LEU A CA 1
ATOM 594 C C . LEU A 1 83 ? 17.066 4.454 -19.733 1.00 91.81 83 LEU A C 1
ATOM 596 O O . LEU A 1 83 ? 17.410 4.946 -18.657 1.00 91.81 83 LEU A O 1
ATOM 600 N N . ARG A 1 84 ? 17.895 4.439 -20.786 1.00 92.06 84 ARG A N 1
ATOM 601 C CA . ARG A 1 84 ? 19.220 5.076 -20.768 1.00 92.06 84 ARG A CA 1
ATOM 602 C C . ARG A 1 84 ? 19.113 6.585 -20.610 1.00 92.06 84 ARG A C 1
ATOM 604 O O . ARG A 1 84 ? 19.840 7.137 -19.793 1.00 92.06 84 ARG A O 1
ATOM 611 N N . ALA A 1 85 ? 18.225 7.242 -21.351 1.00 93.69 85 ALA A N 1
ATOM 612 C CA . ALA A 1 85 ? 18.046 8.688 -21.265 1.00 93.69 85 ALA A CA 1
ATOM 613 C C . ALA A 1 85 ? 17.634 9.146 -19.852 1.00 93.69 85 ALA A C 1
ATOM 615 O O . ALA A 1 85 ? 18.106 10.184 -19.386 1.00 93.69 85 ALA A O 1
ATOM 616 N N . ASN A 1 86 ? 16.825 8.348 -19.148 1.00 94.06 86 ASN A N 1
ATOM 617 C CA . ASN A 1 86 ? 16.309 8.688 -17.819 1.00 94.06 86 ASN A CA 1
ATOM 618 C C . ASN A 1 86 ? 17.241 8.288 -16.662 1.00 94.06 86 ASN A C 1
ATOM 620 O O . ASN A 1 86 ? 17.088 8.795 -15.551 1.00 94.06 86 ASN A O 1
ATOM 624 N N . CYS A 1 87 ? 18.232 7.423 -16.904 1.00 94.12 87 CYS A N 1
ATOM 625 C CA . CYS A 1 87 ? 19.061 6.807 -15.863 1.00 94.12 87 CYS A CA 1
ATOM 626 C C . CYS A 1 87 ? 19.694 7.825 -14.897 1.00 94.12 87 CYS A C 1
ATOM 628 O O . CYS A 1 87 ? 19.567 7.672 -13.677 1.00 94.12 87 CYS A O 1
ATOM 630 N N . LEU A 1 88 ? 20.292 8.901 -15.420 1.00 95.12 88 LEU A N 1
ATOM 631 C CA . LEU A 1 88 ? 20.914 9.939 -14.592 1.00 95.12 88 LEU A CA 1
ATOM 632 C C . LEU A 1 88 ? 19.884 10.698 -13.750 1.00 95.12 88 LEU A C 1
ATOM 634 O O . LEU A 1 88 ? 20.133 10.972 -12.578 1.00 95.12 88 LEU A O 1
ATOM 638 N N . ALA A 1 89 ? 18.727 11.018 -14.330 1.00 96.12 89 ALA A N 1
ATOM 639 C CA . ALA A 1 89 ? 17.678 11.769 -13.649 1.00 96.12 89 ALA A CA 1
ATOM 640 C C . ALA A 1 89 ? 17.000 10.951 -12.537 1.00 96.12 89 ALA A C 1
ATOM 642 O O . ALA A 1 89 ? 16.712 11.492 -11.473 1.00 96.12 89 ALA A O 1
ATOM 643 N N . GLU A 1 90 ? 16.766 9.657 -12.767 1.00 93.88 90 GLU A N 1
ATOM 644 C CA . GLU A 1 90 ? 16.049 8.786 -11.827 1.00 93.88 90 GLU A CA 1
ATOM 645 C C . GLU A 1 90 ? 16.953 8.189 -10.748 1.00 93.88 90 GLU A C 1
ATOM 647 O O . GLU A 1 90 ? 16.550 8.062 -9.593 1.00 93.88 90 GLU A O 1
ATOM 652 N N . THR A 1 91 ? 18.177 7.804 -11.115 1.00 93.44 91 THR A N 1
ATOM 653 C CA . THR A 1 91 ? 19.068 7.037 -10.228 1.00 93.44 91 THR A CA 1
ATOM 654 C C . THR A 1 91 ? 20.278 7.832 -9.748 1.00 93.44 91 THR A C 1
ATOM 656 O O . THR A 1 91 ? 20.942 7.418 -8.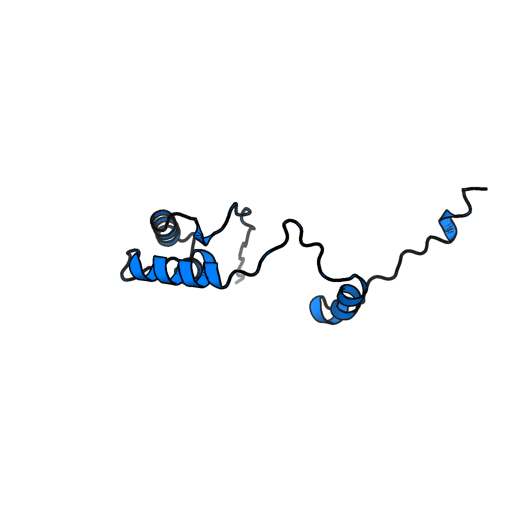799 1.00 93.44 91 THR A O 1
ATOM 659 N N . GLY A 1 92 ? 20.585 8.965 -10.391 1.00 95.50 92 GLY A N 1
ATOM 660 C CA . GLY A 1 92 ? 21.813 9.724 -10.149 1.00 95.50 92 GLY A CA 1
ATOM 661 C C . GLY A 1 92 ? 23.076 9.070 -10.720 1.00 95.50 92 GLY A C 1
ATOM 662 O O . GLY A 1 92 ? 24.179 9.521 -10.412 1.00 95.50 92 GLY A O 1
ATOM 663 N N . LEU A 1 93 ? 22.940 8.011 -11.524 1.00 94.19 93 LEU A N 1
ATOM 664 C CA . LEU A 1 93 ? 24.046 7.294 -12.155 1.00 94.19 93 LEU A CA 1
ATOM 665 C C . LEU A 1 93 ? 24.036 7.517 -13.667 1.00 94.19 93 LEU A C 1
ATOM 667 O O . LEU A 1 93 ? 22.982 7.540 -14.295 1.00 94.19 93 LEU A O 1
ATOM 671 N N . GLU A 1 94 ? 25.222 7.653 -14.258 1.00 95.75 94 GLU A N 1
ATOM 672 C CA . GLU A 1 94 ? 25.349 7.720 -15.714 1.00 95.75 94 GLU A CA 1
ATOM 673 C C . GLU A 1 94 ? 24.859 6.416 -16.373 1.00 95.75 94 GLU A C 1
ATOM 675 O O . GLU A 1 94 ? 25.053 5.331 -15.806 1.00 95.75 94 GLU A O 1
ATOM 680 N N . PRO A 1 95 ? 24.271 6.484 -17.582 1.00 94.12 95 PRO A N 1
ATOM 681 C CA . PRO A 1 95 ? 23.737 5.309 -18.256 1.00 94.12 95 PRO A CA 1
ATOM 682 C C . PRO A 1 95 ? 24.836 4.267 -18.519 1.00 94.12 95 PRO A C 1
ATOM 684 O O . PRO A 1 95 ? 25.949 4.623 -18.923 1.00 94.12 95 PRO A O 1
ATOM 687 N N . PRO A 1 96 ? 24.550 2.964 -18.354 1.00 90.19 96 PRO A N 1
ATOM 688 C CA . PRO A 1 96 ? 25.543 1.927 -18.589 1.00 90.19 96 PRO A CA 1
ATOM 689 C C . PRO A 1 96 ? 25.958 1.888 -20.065 1.00 90.19 96 PRO A C 1
ATOM 691 O O . PRO A 1 96 ? 25.120 1.796 -20.970 1.00 90.19 96 PRO A O 1
ATOM 694 N N . ALA A 1 97 ? 27.271 1.901 -20.306 1.00 88.00 97 ALA A N 1
ATOM 695 C CA . ALA A 1 97 ? 27.832 1.720 -21.638 1.00 88.00 97 ALA A CA 1
ATOM 696 C C . ALA A 1 97 ? 27.525 0.314 -22.180 1.00 88.00 97 ALA A C 1
ATOM 698 O O . ALA A 1 97 ? 27.481 -0.666 -21.431 1.00 88.00 97 ALA A O 1
ATOM 699 N N . ALA A 1 98 ? 27.332 0.206 -23.497 1.00 84.88 98 ALA A N 1
ATOM 700 C CA . ALA A 1 98 ? 27.155 -1.090 -24.139 1.00 84.88 98 ALA A CA 1
ATOM 701 C C . ALA A 1 98 ? 28.411 -1.965 -23.941 1.00 84.88 98 ALA A C 1
ATOM 703 O O . ALA A 1 98 ? 29.531 -1.451 -24.031 1.00 84.88 98 ALA A O 1
ATOM 704 N N . PRO A 1 99 ? 28.251 -3.275 -23.686 1.00 85.12 99 PRO A N 1
ATOM 705 C CA . PRO A 1 99 ? 29.387 -4.178 -23.562 1.00 85.12 99 PRO A CA 1
ATOM 706 C C . PRO A 1 99 ? 30.200 -4.216 -24.863 1.00 85.12 99 PRO A C 1
ATOM 708 O O . PRO A 1 99 ? 29.652 -4.396 -25.952 1.00 85.12 99 PRO A O 1
ATOM 711 N N . ASP A 1 100 ? 31.520 -4.078 -24.744 1.00 86.75 100 ASP A N 1
ATOM 712 C CA . ASP A 1 100 ? 32.448 -4.219 -25.866 1.00 86.75 100 ASP A CA 1
ATOM 713 C C . ASP A 1 100 ? 32.846 -5.692 -26.055 1.00 86.75 100 ASP A C 1
ATOM 715 O O . ASP A 1 100 ? 33.637 -6.253 -25.294 1.00 86.75 100 ASP A O 1
ATOM 719 N N . PHE A 1 101 ? 32.306 -6.325 -27.100 1.00 84.69 101 PHE A N 1
ATOM 720 C CA . PHE A 1 101 ? 32.596 -7.717 -27.456 1.00 84.69 101 PHE A CA 1
ATOM 721 C C . PHE A 1 101 ? 33.767 -7.884 -28.437 1.00 84.69 101 PHE A C 1
ATOM 723 O O . PHE A 1 101 ? 34.041 -9.014 -28.858 1.00 84.69 101 PHE A O 1
ATOM 730 N N . SER A 1 102 ? 34.484 -6.813 -28.797 1.00 83.50 102 SER A N 1
ATOM 731 C CA . SER A 1 102 ? 35.588 -6.845 -29.773 1.00 83.50 102 SER A CA 1
A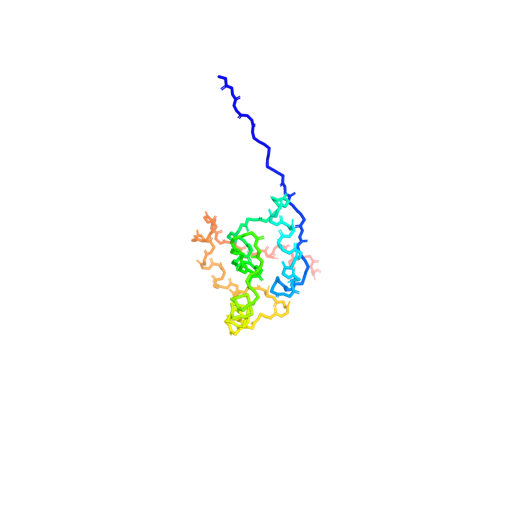TOM 732 C C . SER A 1 102 ? 36.639 -7.922 -29.468 1.00 83.50 102 SER A C 1
ATOM 734 O O . SER A 1 102 ? 37.111 -8.606 -30.375 1.00 83.50 102 SER A O 1
ATOM 736 N N . LYS A 1 103 ? 36.935 -8.161 -28.184 1.00 69.62 103 LYS A N 1
ATOM 737 C CA . LYS A 1 103 ? 37.907 -9.172 -27.731 1.00 69.62 103 LYS A CA 1
ATOM 738 C C . LYS A 1 103 ? 37.392 -10.616 -27.759 1.00 69.62 103 LYS A C 1
ATOM 740 O O . LYS A 1 103 ? 38.199 -11.537 -27.735 1.00 69.62 103 LYS A O 1
ATOM 745 N N . SER A 1 104 ? 36.078 -10.831 -27.822 1.00 66.25 104 SER A N 1
ATOM 746 C CA . SER A 1 104 ? 35.465 -12.173 -27.800 1.00 66.25 104 SER A CA 1
ATOM 747 C C . SER A 1 104 ? 35.270 -12.794 -29.191 1.00 66.25 104 SER A C 1
ATOM 749 O O . SER A 1 104 ? 35.199 -14.013 -29.307 1.00 66.25 104 SER A O 1
ATOM 751 N N . ARG A 1 105 ? 35.265 -11.984 -30.264 1.00 58.31 105 ARG A N 1
ATOM 752 C CA . ARG A 1 105 ? 35.183 -12.466 -31.661 1.00 58.31 105 ARG A CA 1
ATOM 753 C C . ARG A 1 105 ? 36.473 -13.106 -32.185 1.00 58.31 105 ARG A C 1
ATOM 755 O O . ARG A 1 105 ? 36.413 -13.818 -33.176 1.00 58.31 105 ARG A O 1
ATOM 762 N N . LEU A 1 106 ? 37.609 -12.877 -31.525 1.00 55.84 106 LEU A N 1
ATOM 763 C CA . LEU A 1 106 ? 38.924 -13.406 -31.919 1.00 55.84 106 LEU A CA 1
ATOM 764 C C . LEU A 1 106 ? 39.142 -14.886 -31.558 1.00 55.84 106 LEU A C 1
ATOM 766 O O . LEU A 1 106 ? 40.129 -15.463 -31.987 1.00 55.84 106 LEU A O 1
ATOM 770 N N . ALA A 1 107 ? 38.252 -15.501 -30.773 1.00 53.34 107 ALA A N 1
ATOM 771 C CA . ALA A 1 107 ? 38.381 -16.898 -30.341 1.00 53.34 107 ALA A CA 1
ATOM 772 C C . ALA A 1 107 ? 37.595 -17.900 -31.216 1.00 53.34 107 ALA A C 1
ATOM 774 O O . ALA A 1 107 ? 37.471 -19.063 -30.838 1.00 53.34 107 ALA A O 1
ATOM 775 N N . ALA A 1 108 ? 37.023 -17.446 -32.339 1.00 54.06 108 ALA A N 1
ATOM 776 C CA . ALA A 1 108 ? 36.189 -18.252 -33.240 1.00 54.06 108 ALA A CA 1
ATOM 777 C C . ALA A 1 108 ? 36.820 -18.507 -34.629 1.00 54.06 108 ALA A C 1
ATOM 779 O O . ALA A 1 108 ? 36.128 -19.009 -35.514 1.00 54.06 108 ALA A O 1
ATOM 780 N N . GLU A 1 109 ? 38.104 -18.185 -34.808 1.00 39.78 109 GLU A N 1
ATOM 781 C CA . GLU A 1 109 ? 38.938 -18.581 -35.959 1.00 39.78 109 GLU A CA 1
ATOM 782 C C . GLU A 1 109 ? 40.040 -19.541 -35.495 1.00 39.78 109 GLU A C 1
ATOM 784 O O . GLU A 1 109 ? 40.309 -20.516 -36.232 1.00 39.78 109 GLU A O 1
#

Sequence (109 aa):
GDFLSFNTGGGGGVGAPLTREADRVLKDVDSGLVSLEAANDIYGVVIANGAVDEAATEALRAEKAANKAEAKLFNFGDELEELRANCLAETGLEPPAAPDFSKSRLAAE

Mean predicted aligned error: 8.71 Å

Foldseek 3Di:
DDDDDDDDDDDDDDDQLLPDDLVVLLVCCVVVVAPQVCSCPRNLWHADPSHTPPVSSVVSSVVVVVVDDDDDPDDPDDDLVVCQVCCCVPPVDHRDDDDDCVVVVVVPD

Radius of gyration: 23.1 Å; Cα contacts (8 Å, |Δi|>4): 69; chains: 1; bounding box: 60×30×61 Å

Secondary structure (DSSP, 8-state):
----------PPP-S-GGGS-HHHHHHHHHTTSS-HHHHHHTT---EETTEE-HHHHHHHHHHHHHT-----SS---S-HHHHHHHHHHHHSSPPPPPP--TTTGGG--